Protein AF-A0A7J7R541-F1 (afdb_monomer)

pLDDT: mean 81.97, std 19.89, range [33.97, 96.19]

Nearest PDB structures (foldseek):
  8oir-assembly1_AO  TM=9.172E-01  e=1.307E-19  Homo sapiens
  8any-assembly1_AO  TM=9.163E-01  e=1.144E-19  Homo sapiens
  6rw5-assembly1_O  TM=9.105E-01  e=2.553E-19  Homo sapiens
  8qrn-assembly1_O  TM=9.105E-01  e=4.078E-19  Homo sapiens
  7pnw-assembly1_O  TM=9.222E-01  e=7.447E-19  Mus musculus

Structure (mmCIF, N/CA/C/O backbone):
data_AF-A0A7J7R541-F1
#
_entry.id   AF-A0A7J7R541-F1
#
loop_
_atom_site.group_PDB
_atom_site.id
_atom_site.type_symbol
_atom_site.label_atom_id
_atom_site.label_alt_id
_atom_site.label_comp_id
_atom_site.label_asym_id
_atom_site.label_entity_id
_atom_site.label_seq_id
_atom_site.pdbx_PDB_ins_code
_atom_site.Cartn_x
_atom_site.Cartn_y
_atom_site.Cartn_z
_atom_site.occupancy
_atom_site.B_iso_or_equiv
_atom_site.auth_seq_id
_atom_site.auth_comp_id
_atom_site.auth_asym_id
_atom_site.auth_atom_id
_atom_site.pdbx_PDB_model_num
ATOM 1 N N . MET A 1 1 ? 4.815 60.902 52.458 1.00 41.19 1 MET A N 1
ATOM 2 C CA . MET A 1 1 ? 5.878 60.053 51.882 1.00 41.19 1 MET A CA 1
ATOM 3 C C . MET A 1 1 ? 5.314 58.648 51.727 1.00 41.19 1 MET A C 1
ATOM 5 O O . MET A 1 1 ? 5.290 57.898 52.691 1.00 41.19 1 MET A O 1
ATOM 9 N N . ALA A 1 2 ? 4.723 58.357 50.567 1.00 39.84 2 ALA A N 1
ATOM 10 C CA . ALA A 1 2 ? 4.039 57.099 50.282 1.00 39.84 2 ALA A CA 1
ATOM 11 C C . ALA A 1 2 ? 4.990 56.158 49.535 1.00 39.84 2 ALA A C 1
ATOM 13 O O . ALA A 1 2 ? 5.553 56.546 48.516 1.00 39.84 2 ALA A O 1
ATOM 14 N N . ALA A 1 3 ? 5.148 54.935 50.028 1.00 40.56 3 ALA A N 1
ATOM 15 C CA . ALA A 1 3 ? 5.831 53.863 49.319 1.00 40.56 3 ALA A CA 1
ATOM 16 C C . ALA A 1 3 ? 4.899 52.648 49.274 1.00 40.56 3 ALA A C 1
ATOM 18 O O . ALA A 1 3 ? 4.536 52.139 50.335 1.00 40.56 3 ALA A O 1
ATOM 19 N N . PRO A 1 4 ? 4.504 52.153 48.090 1.00 47.72 4 PRO A N 1
ATOM 20 C CA . PRO A 1 4 ? 3.958 50.817 47.977 1.00 47.72 4 PRO A CA 1
ATOM 21 C C . PRO A 1 4 ? 5.094 49.839 47.656 1.00 47.72 4 PRO A C 1
ATOM 23 O O . PRO A 1 4 ? 5.671 49.843 46.570 1.00 47.72 4 PRO A O 1
ATOM 26 N N . VAL A 1 5 ? 5.394 48.969 48.619 1.00 54.47 5 VAL A N 1
ATOM 27 C CA . VAL A 1 5 ? 6.143 47.731 48.388 1.00 54.47 5 VAL A CA 1
ATOM 28 C C . VAL A 1 5 ? 5.221 46.795 47.607 1.00 54.47 5 VAL A C 1
ATOM 30 O O . VAL A 1 5 ? 4.305 46.195 48.170 1.00 54.47 5 VAL A O 1
ATOM 33 N N . VAL A 1 6 ? 5.422 46.697 46.291 1.00 57.12 6 VAL A N 1
ATOM 34 C CA . VAL A 1 6 ? 4.690 45.736 45.459 1.00 57.12 6 VAL A CA 1
ATOM 35 C C . VAL A 1 6 ? 5.281 44.351 45.699 1.00 57.12 6 VAL A C 1
ATOM 37 O O . VAL A 1 6 ? 6.414 44.032 45.342 1.00 57.12 6 VAL A O 1
ATOM 40 N N . ASN A 1 7 ? 4.471 43.560 46.385 1.00 41.44 7 ASN A N 1
ATOM 41 C CA . ASN A 1 7 ? 4.708 42.207 46.835 1.00 41.44 7 ASN A CA 1
ATOM 42 C C . ASN A 1 7 ? 4.988 41.268 45.644 1.00 41.44 7 ASN A C 1
ATOM 44 O O . ASN A 1 7 ? 4.173 41.142 44.727 1.00 41.44 7 ASN A O 1
ATOM 48 N N . LYS A 1 8 ? 6.147 40.596 45.665 1.00 53.12 8 LYS A N 1
ATOM 49 C CA . LYS A 1 8 ? 6.514 39.529 44.727 1.00 53.12 8 LYS A CA 1
ATOM 50 C C . LYS A 1 8 ? 5.574 38.339 44.926 1.00 53.12 8 LYS A C 1
ATOM 52 O O . LYS A 1 8 ? 5.830 37.477 45.759 1.00 53.12 8 LYS A O 1
ATOM 57 N N . LEU A 1 9 ? 4.528 38.245 44.112 1.00 50.00 9 LEU A N 1
ATOM 58 C CA . LEU A 1 9 ? 3.751 37.016 43.953 1.00 50.00 9 LEU A CA 1
ATOM 59 C C . LEU A 1 9 ? 3.861 36.490 42.517 1.00 50.00 9 LEU A C 1
ATOM 61 O O . LEU A 1 9 ? 2.880 36.358 41.791 1.00 50.00 9 LEU A O 1
ATOM 65 N N . LEU A 1 10 ? 5.078 36.108 42.126 1.00 46.62 10 LEU A N 1
ATOM 66 C CA . LEU A 1 10 ? 5.263 35.088 41.094 1.00 46.62 10 LEU A CA 1
ATOM 67 C C . LEU A 1 10 ? 4.861 33.748 41.720 1.00 46.62 10 LEU A C 1
ATOM 69 O O . LEU A 1 10 ? 5.683 32.991 42.235 1.00 46.62 10 LEU A O 1
ATOM 73 N N . ARG A 1 11 ? 3.546 33.499 41.745 1.00 46.69 11 ARG A N 1
ATOM 74 C CA . ARG A 1 11 ? 2.992 32.184 42.057 1.00 46.69 11 ARG A CA 1
ATOM 75 C C . ARG A 1 11 ? 3.588 31.212 41.048 1.00 46.69 11 ARG A C 1
ATOM 77 O O . ARG A 1 11 ? 3.302 31.298 39.857 1.00 46.69 11 ARG A O 1
ATOM 84 N N . ARG A 1 12 ? 4.418 30.295 41.549 1.00 46.28 12 ARG A N 1
ATOM 85 C CA . ARG A 1 12 ? 4.744 29.038 40.878 1.00 46.28 12 ARG A CA 1
ATOM 86 C C . ARG A 1 12 ? 3.438 28.443 40.361 1.00 46.28 12 ARG A C 1
ATOM 88 O O . ARG A 1 12 ? 2.602 28.025 41.159 1.00 46.28 12 ARG A O 1
ATOM 95 N N . LEU A 1 13 ? 3.255 28.438 39.046 1.00 43.94 13 LEU A N 1
ATOM 96 C CA . LEU A 1 13 ? 2.236 27.612 38.420 1.00 43.94 13 LEU A CA 1
ATOM 97 C C . LEU A 1 13 ? 2.656 26.160 38.676 1.00 43.94 13 LEU A C 1
ATOM 99 O O . LEU A 1 13 ? 3.747 25.776 38.244 1.00 43.94 13 LEU A O 1
ATOM 103 N N . PRO A 1 14 ? 1.869 25.351 39.405 1.00 43.34 14 PRO A N 1
ATOM 104 C CA . PRO A 1 14 ? 2.105 23.924 39.387 1.00 43.34 14 PRO A CA 1
ATOM 105 C C . PRO A 1 14 ? 1.902 23.463 37.943 1.00 43.34 14 PRO A C 1
ATOM 107 O O . PRO A 1 14 ? 0.922 23.831 37.292 1.00 43.34 14 PRO A O 1
ATOM 110 N N . ASN A 1 15 ? 2.884 22.713 37.447 1.00 42.84 15 ASN A N 1
ATOM 111 C CA . ASN A 1 15 ? 2.840 21.986 36.187 1.00 42.84 15 ASN A CA 1
ATOM 112 C C . ASN A 1 15 ? 1.417 21.485 35.898 1.00 42.84 15 ASN A C 1
ATOM 114 O O . ASN A 1 15 ? 0.878 20.689 36.667 1.00 42.84 15 ASN A O 1
ATOM 118 N N . LEU A 1 16 ? 0.845 21.892 34.762 1.00 42.41 16 LEU A N 1
ATOM 119 C CA . LEU A 1 16 ? -0.262 21.189 34.112 1.00 42.41 16 LEU A CA 1
ATOM 120 C C . LEU A 1 16 ? 0.257 19.838 33.588 1.00 42.41 16 LEU A C 1
ATOM 122 O O . LEU A 1 16 ? 0.311 19.575 32.388 1.00 42.41 16 LEU A O 1
ATOM 126 N N . SER A 1 17 ? 0.686 18.968 34.497 1.00 42.62 17 SER A N 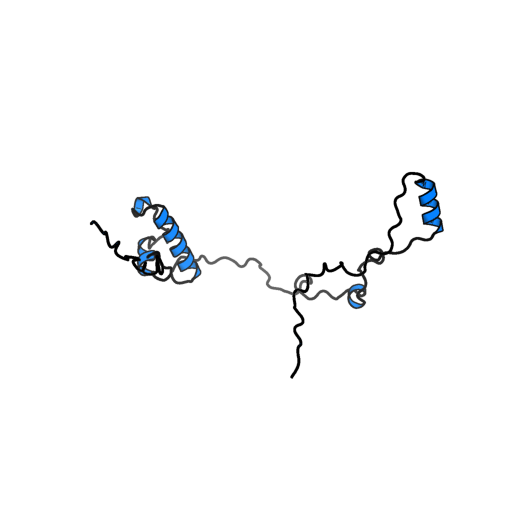1
ATOM 127 C CA . SER A 1 17 ? 0.956 17.574 34.203 1.00 42.62 17 SER A CA 1
ATOM 128 C C . SER A 1 17 ? -0.380 16.892 33.934 1.00 42.62 17 SER A C 1
ATOM 130 O O . SER A 1 17 ? -1.155 16.605 34.837 1.00 42.62 17 SER A O 1
ATOM 132 N N . SER A 1 18 ? -0.642 16.629 32.653 1.00 45.91 18 SER A N 1
ATOM 133 C CA . SER A 1 18 ? -1.731 15.776 32.179 1.00 45.91 18 SER A CA 1
ATOM 134 C C . SER A 1 18 ? -3.123 16.169 32.686 1.00 45.91 18 SER A C 1
ATOM 136 O O . SER A 1 18 ? -3.627 15.631 33.672 1.00 45.91 18 SER A O 1
ATOM 138 N N . PHE A 1 19 ? -3.857 16.932 31.872 1.00 39.91 19 PHE A N 1
ATOM 139 C CA . PHE A 1 19 ? -5.295 16.684 31.725 1.00 39.91 19 PHE A CA 1
ATOM 140 C C . PHE A 1 19 ? -5.476 15.255 31.176 1.00 39.91 19 PHE A C 1
ATOM 142 O O . PHE A 1 19 ? -5.745 15.038 29.993 1.00 39.91 19 PHE A O 1
ATOM 149 N N . ARG A 1 20 ? -5.267 14.254 32.040 1.00 52.31 20 ARG A N 1
ATOM 150 C CA . ARG A 1 20 ? -5.632 12.863 31.815 1.00 52.31 20 ARG A CA 1
ATOM 151 C C . ARG A 1 20 ? -7.126 12.898 31.544 1.00 52.31 20 ARG A C 1
ATOM 153 O O . ARG A 1 20 ? -7.930 13.137 32.439 1.00 52.31 20 ARG A O 1
ATOM 160 N N . SER A 1 21 ? -7.505 12.713 30.286 1.00 52.22 21 SER A N 1
ATOM 161 C CA . SER A 1 21 ? -8.875 12.339 29.970 1.00 52.22 21 SER A CA 1
ATOM 162 C C . SER A 1 21 ? -9.177 11.101 30.817 1.00 52.22 21 SER A C 1
ATOM 164 O O . SER A 1 21 ? -8.492 10.093 30.663 1.00 52.22 21 SER A O 1
ATOM 166 N N . ALA A 1 22 ? -10.139 11.181 31.744 1.00 60.75 22 ALA A N 1
ATOM 167 C CA . ALA A 1 22 ? -10.519 10.057 32.610 1.00 60.75 22 ALA A CA 1
ATOM 168 C C . ALA A 1 22 ? -10.914 8.803 31.799 1.00 60.75 22 ALA A C 1
ATOM 170 O O . ALA A 1 22 ? -10.821 7.676 32.284 1.00 60.75 22 ALA A O 1
ATOM 171 N N . TYR A 1 23 ? -11.262 8.995 30.523 1.00 59.84 23 TYR A N 1
ATOM 172 C CA . TYR A 1 23 ? -11.340 7.966 29.488 1.00 59.84 23 TYR A CA 1
ATOM 173 C C . TYR A 1 23 ? -9.932 7.570 29.020 1.00 59.84 23 TYR A C 1
ATOM 175 O O . TYR A 1 23 ? -9.511 7.871 27.902 1.00 59.84 23 TYR A O 1
ATOM 183 N N . GLY A 1 24 ? -9.167 6.956 29.918 1.00 69.19 24 GLY A N 1
ATOM 184 C CA . GLY A 1 24 ? -7.943 6.258 29.560 1.00 69.19 24 GLY A CA 1
ATOM 185 C C . GLY A 1 24 ? -8.287 4.911 28.932 1.00 69.19 24 GLY A C 1
ATOM 186 O O . GLY A 1 24 ? -9.215 4.241 29.375 1.00 69.19 24 GLY A O 1
ATOM 187 N N . VAL A 1 25 ? -7.504 4.492 27.940 1.00 78.00 25 VAL A N 1
ATOM 188 C CA . VAL A 1 25 ? -7.636 3.189 27.257 1.00 78.00 25 VAL A CA 1
ATOM 189 C C . VAL A 1 25 ? -7.623 2.012 28.247 1.00 78.00 25 VAL A C 1
ATOM 191 O O . VAL A 1 25 ? -8.251 0.991 28.008 1.00 78.00 25 VAL A O 1
ATOM 194 N N . GLN A 1 26 ? -6.955 2.178 29.393 1.00 80.94 26 GLN A N 1
ATOM 195 C CA . GLN A 1 26 ? -6.852 1.154 30.434 1.00 80.94 26 GLN A CA 1
ATOM 196 C C . GLN A 1 26 ? -8.088 1.040 31.343 1.00 80.94 26 GLN A C 1
ATOM 198 O O . GLN A 1 26 ? -8.222 0.067 32.080 1.00 80.94 26 GLN A O 1
ATOM 203 N N . ASN A 1 27 ? -9.021 1.995 31.292 1.00 88.56 27 ASN A N 1
ATOM 204 C CA . ASN A 1 27 ? -10.197 2.015 32.166 1.00 88.56 27 ASN A CA 1
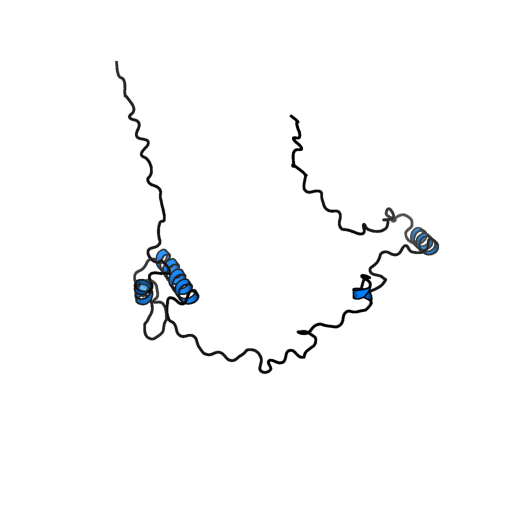ATOM 205 C C . ASN A 1 27 ? -11.356 1.201 31.570 1.00 88.56 27 ASN A C 1
ATOM 207 O O . ASN A 1 27 ? -12.456 1.713 31.373 1.00 88.56 27 ASN A O 1
ATOM 211 N N . VAL A 1 28 ? -11.120 -0.083 31.300 1.00 87.00 28 VAL A N 1
ATOM 212 C CA . VAL A 1 28 ? -12.088 -0.992 30.658 1.00 87.00 28 VAL A CA 1
ATOM 213 C C . VAL A 1 28 ? -13.430 -1.076 31.381 1.00 87.00 28 VAL A C 1
ATOM 215 O O . VAL A 1 28 ? -14.466 -1.029 30.726 1.00 87.00 28 VAL A O 1
ATOM 218 N N . LYS A 1 29 ? -13.435 -1.086 32.721 1.00 90.38 29 LYS A N 1
ATOM 219 C CA . LYS A 1 29 ? -14.673 -1.104 33.523 1.00 90.38 29 LYS A CA 1
ATOM 220 C C . LYS A 1 29 ? -15.567 0.114 33.269 1.00 90.38 29 LYS A C 1
ATOM 222 O O . LYS A 1 29 ? -16.783 -0.022 33.249 1.00 90.38 29 LYS A O 1
ATOM 227 N N . LEU A 1 30 ? -14.968 1.291 33.067 1.00 91.12 30 LEU A N 1
ATOM 228 C CA . LEU A 1 30 ? -15.699 2.518 32.743 1.00 91.12 30 LEU A CA 1
ATOM 229 C C . LEU A 1 30 ? -16.213 2.458 31.303 1.00 91.12 30 LEU A C 1
ATOM 231 O O . LEU A 1 30 ? -17.379 2.729 31.047 1.00 91.12 30 LEU A O 1
ATOM 235 N N . LEU A 1 31 ? -15.343 2.090 30.360 1.00 91.38 31 LEU A N 1
ATOM 236 C CA . LEU A 1 31 ? -15.672 2.052 28.934 1.00 91.38 31 LEU A CA 1
ATOM 237 C C . LEU A 1 31 ? -16.795 1.049 28.626 1.00 91.38 31 LEU A C 1
ATOM 239 O O . LEU A 1 31 ? -17.652 1.337 27.794 1.00 91.3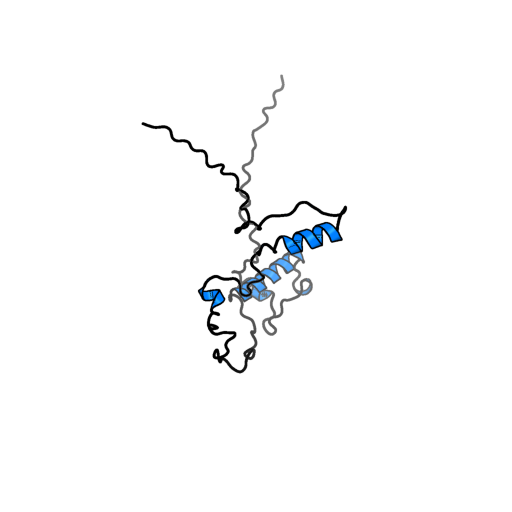8 31 LEU A O 1
ATOM 243 N N . GLN A 1 32 ? -16.837 -0.081 29.338 1.00 91.94 32 GLN A N 1
ATOM 244 C CA . GLN A 1 32 ? -17.856 -1.118 29.175 1.00 91.94 32 GLN A CA 1
ATOM 245 C C . GLN A 1 32 ? -19.278 -0.628 29.502 1.00 91.94 32 GLN A C 1
ATOM 247 O O . GLN A 1 32 ? -20.226 -1.091 28.881 1.00 91.94 32 GLN A O 1
ATOM 252 N N . GLN A 1 33 ? -19.443 0.349 30.402 1.00 92.50 33 GLN A N 1
ATOM 253 C CA . GLN A 1 33 ? -20.760 0.906 30.761 1.00 92.50 33 GLN A CA 1
ATOM 254 C C . GLN A 1 33 ? -21.422 1.682 29.611 1.00 92.50 33 GLN A C 1
ATOM 256 O O . GLN A 1 33 ? -22.640 1.829 29.580 1.00 92.50 33 GLN A O 1
ATOM 261 N N . PHE A 1 34 ? -20.626 2.177 28.659 1.00 93.50 34 PHE A N 1
ATOM 262 C CA . PHE A 1 34 ? -21.105 2.947 27.508 1.00 93.50 34 PHE A CA 1
ATOM 263 C C . PHE A 1 34 ? -21.335 2.079 26.257 1.00 93.50 34 PHE A C 1
ATOM 265 O O . PHE A 1 34 ? -21.628 2.611 25.183 1.00 93.50 34 PHE A O 1
ATOM 272 N N . VAL A 1 35 ? -21.209 0.754 26.388 1.00 94.06 35 VAL A N 1
ATOM 273 C CA . VAL A 1 35 ? -21.409 -0.236 25.323 1.00 94.06 35 VAL A CA 1
ATOM 274 C C . VAL A 1 35 ? -22.529 -1.192 25.728 1.00 94.06 35 VAL A C 1
ATOM 276 O O . VAL A 1 35 ? -22.588 -1.644 26.869 1.00 94.06 35 VAL A O 1
ATOM 279 N N . CYS A 1 36 ? -23.414 -1.539 24.795 1.00 93.00 36 CYS A N 1
ATOM 280 C CA . CYS A 1 36 ? -24.440 -2.547 25.045 1.00 93.00 36 CYS A CA 1
ATOM 281 C C . CYS A 1 36 ? -23.815 -3.947 25.181 1.00 93.00 36 CYS A C 1
ATOM 283 O O . CYS A 1 36 ? -23.096 -4.395 24.288 1.00 93.00 36 CYS A O 1
ATOM 285 N N . ALA A 1 37 ? -24.134 -4.662 26.265 1.00 90.56 37 ALA A N 1
ATOM 286 C CA . ALA A 1 37 ? -23.594 -5.995 26.545 1.00 90.56 37 ALA A CA 1
ATOM 287 C C . ALA A 1 37 ? -24.005 -7.065 25.514 1.00 90.56 37 ALA A C 1
ATOM 289 O O . ALA A 1 37 ? -23.280 -8.037 25.330 1.00 90.56 37 ALA A O 1
ATOM 290 N N . HIS A 1 38 ? -25.145 -6.885 24.836 1.00 89.44 38 HIS A N 1
ATOM 291 C CA . HIS A 1 38 ? -25.674 -7.862 23.877 1.00 89.44 38 HIS A CA 1
ATOM 292 C C . HIS A 1 38 ? -25.274 -7.567 22.429 1.00 89.44 38 HIS A C 1
ATOM 294 O O . HIS A 1 38 ? -25.007 -8.492 21.672 1.00 89.44 38 HIS A O 1
ATOM 300 N N . THR A 1 39 ? -25.230 -6.292 22.028 1.00 91.00 39 THR A N 1
ATOM 301 C CA . THR A 1 39 ? -24.945 -5.910 20.633 1.00 91.00 39 THR A CA 1
ATOM 302 C C . THR A 1 39 ? -23.517 -5.423 20.412 1.00 91.00 39 THR A C 1
ATOM 304 O O . THR A 1 39 ? -23.069 -5.349 19.273 1.00 91.00 39 THR A O 1
ATOM 307 N N . GLY A 1 40 ? -22.792 -5.044 21.471 1.00 90.62 40 GLY A N 1
ATOM 308 C CA . GLY A 1 40 ? -21.459 -4.449 21.348 1.00 90.62 40 GLY A CA 1
ATOM 309 C C . GLY A 1 40 ? -21.455 -3.055 20.703 1.00 90.62 40 GLY A C 1
ATOM 310 O O . GLY A 1 40 ? -20.388 -2.542 20.356 1.00 90.62 40 GLY A O 1
ATOM 311 N N . ILE A 1 41 ? -22.623 -2.425 20.535 1.00 93.50 41 ILE A N 1
ATOM 312 C CA . ILE A 1 41 ? -22.771 -1.079 19.965 1.00 93.50 41 ILE A CA 1
ATOM 313 C C . ILE A 1 41 ? -22.579 -0.031 21.070 1.00 93.50 41 ILE A C 1
ATOM 315 O O . ILE A 1 41 ? -23.048 -0.205 22.196 1.00 93.50 41 ILE A O 1
ATOM 319 N N . ILE A 1 42 ? -21.877 1.059 20.749 1.00 94.88 42 ILE A N 1
ATOM 320 C CA . ILE A 1 42 ? -21.665 2.200 21.652 1.00 94.88 42 ILE A CA 1
ATOM 321 C C . ILE A 1 42 ? -22.950 3.035 21.702 1.00 94.88 42 ILE A C 1
ATOM 323 O O . ILE A 1 42 ? -23.492 3.402 20.659 1.00 94.88 42 ILE A O 1
ATOM 327 N N . PHE A 1 43 ? -23.424 3.366 22.902 1.00 95.25 43 PHE A N 1
ATOM 328 C CA . PHE A 1 43 ? -24.613 4.201 23.063 1.00 95.25 43 PHE A CA 1
ATOM 329 C C . PHE A 1 43 ? -24.389 5.629 22.551 1.00 95.25 43 PHE A C 1
ATOM 331 O O . PHE A 1 43 ? -23.338 6.225 22.776 1.00 95.25 43 PHE A O 1
ATOM 338 N N . HIS A 1 44 ? -25.404 6.211 21.912 1.00 93.88 44 HIS A N 1
ATOM 339 C CA . HIS A 1 44 ? -25.346 7.575 21.382 1.00 93.88 44 HIS A CA 1
ATOM 340 C C . HIS A 1 44 ? -25.257 8.628 22.504 1.00 93.88 44 HIS A C 1
ATOM 342 O O . HIS A 1 44 ? -25.747 8.420 23.617 1.00 93.88 44 HIS A O 1
ATOM 348 N N . ALA A 1 45 ? -24.691 9.804 22.208 1.00 94.19 45 ALA A N 1
ATOM 349 C CA . ALA A 1 45 ? -24.531 10.876 23.197 1.00 94.19 45 ALA A CA 1
ATOM 350 C C . ALA A 1 45 ? -25.834 11.254 23.943 1.00 94.19 45 ALA A C 1
ATOM 352 O O . ALA A 1 45 ? -25.787 11.295 25.172 1.00 94.19 45 ALA A O 1
ATOM 353 N N . PRO A 1 46 ? -27.006 11.422 23.286 1.00 93.94 46 PRO A N 1
ATOM 354 C CA . PRO A 1 46 ? -28.253 11.744 23.991 1.00 93.94 46 PRO A CA 1
ATOM 355 C C . PRO A 1 46 ? -28.726 10.648 24.953 1.00 93.94 46 PRO A C 1
ATOM 357 O O . PRO A 1 46 ? -29.320 10.957 25.977 1.00 93.94 46 PRO A O 1
ATOM 360 N N . TYR A 1 47 ? -28.432 9.379 24.655 1.00 93.62 47 TYR A N 1
ATOM 361 C CA . TYR A 1 47 ? -28.790 8.246 25.514 1.00 93.62 47 TYR A CA 1
ATOM 362 C C . TYR A 1 47 ? -27.942 8.213 26.794 1.00 93.62 47 TYR A C 1
ATOM 364 O O . TYR A 1 47 ? -28.424 7.893 27.873 1.00 93.62 47 TYR A O 1
ATOM 372 N N . THR A 1 48 ? -26.662 8.566 26.670 1.00 92.81 48 THR A N 1
ATOM 373 C CA . THR A 1 48 ? -25.684 8.546 27.776 1.00 92.81 48 THR A CA 1
ATOM 374 C C . THR A 1 48 ? -25.620 9.848 28.577 1.00 92.81 48 THR A C 1
ATOM 376 O O . THR A 1 48 ? -25.046 9.867 29.662 1.00 92.81 48 THR A O 1
ATOM 379 N N . GLY A 1 49 ? -26.138 10.950 28.027 1.00 93.50 49 GLY A N 1
ATOM 380 C CA . GLY A 1 49 ? -26.057 12.282 28.628 1.00 93.50 49 GLY A CA 1
ATOM 381 C C . GLY A 1 49 ? -24.665 12.930 28.589 1.00 93.50 49 GLY A C 1
ATOM 382 O O . GLY A 1 49 ? -24.468 13.965 29.225 1.00 93.50 49 GLY A O 1
ATOM 383 N N . VAL A 1 50 ? -23.684 12.367 27.866 1.00 93.19 50 VAL A N 1
ATOM 384 C CA . VAL A 1 50 ? -22.341 12.968 27.761 1.00 93.19 50 VAL A CA 1
ATOM 385 C C . VAL A 1 50 ? -22.274 14.050 26.681 1.00 93.19 50 VAL A C 1
ATOM 387 O O . VAL A 1 50 ? -22.898 13.947 25.625 1.00 93.19 50 VAL A O 1
ATOM 390 N N . CYS A 1 51 ? -21.463 15.091 26.901 1.00 93.62 51 CYS A N 1
ATOM 391 C CA . CYS A 1 51 ? -21.274 16.130 25.888 1.00 93.62 51 CYS A CA 1
ATOM 392 C C . CYS A 1 51 ? -20.539 15.577 24.655 1.00 93.62 51 CYS A C 1
ATOM 394 O O . CYS A 1 51 ? -19.701 14.679 24.764 1.00 93.62 51 CYS A O 1
ATOM 396 N N . MET A 1 52 ? -20.767 16.156 23.472 1.00 94.44 52 MET A N 1
ATOM 397 C CA . MET A 1 52 ? -20.180 15.657 22.216 1.00 94.44 52 MET A CA 1
ATOM 398 C C . MET A 1 52 ? -18.646 15.575 22.238 1.00 94.44 52 MET A C 1
ATOM 400 O O . MET A 1 52 ? -18.057 14.638 21.696 1.00 94.44 52 MET A O 1
ATOM 404 N N . LYS A 1 53 ? -17.976 16.518 22.915 1.00 94.31 53 LYS A N 1
ATOM 405 C CA . LYS A 1 53 ? -16.511 16.515 23.073 1.00 94.31 53 LYS A CA 1
ATOM 406 C C . LYS A 1 53 ? -16.028 15.289 23.852 1.00 94.31 53 LYS A C 1
ATOM 408 O O . LYS A 1 53 ? -15.003 14.707 23.500 1.00 94.31 53 LYS A O 1
ATOM 413 N N . GLN A 1 54 ? -16.745 14.910 24.909 1.00 91.12 54 GLN A N 1
ATOM 414 C CA . GLN A 1 54 ? -16.443 13.723 25.707 1.00 91.12 54 GLN A CA 1
ATOM 415 C C . GLN A 1 54 ? -16.858 12.451 24.974 1.00 91.12 54 GLN A C 1
ATOM 417 O O . GLN A 1 54 ? -16.064 11.522 24.924 1.00 91.12 54 GLN A O 1
ATOM 422 N N . HIS A 1 55 ? -18.022 12.437 24.321 1.00 94.19 55 HIS A N 1
ATOM 423 C CA . HIS A 1 55 ? -18.482 11.312 23.509 1.00 94.19 55 HIS A CA 1
ATOM 424 C C . HIS A 1 55 ? -17.484 10.948 22.394 1.00 94.19 55 HIS A C 1
ATOM 426 O O . HIS A 1 55 ? -17.166 9.775 22.198 1.00 94.19 55 HIS A O 1
ATOM 432 N N . LYS A 1 56 ? -16.890 11.950 21.725 1.00 94.56 56 LYS A N 1
ATOM 433 C CA . LYS A 1 56 ? -15.821 11.734 20.735 1.00 94.56 56 LYS A CA 1
ATOM 434 C C . LYS A 1 56 ? -14.579 11.090 21.359 1.00 94.56 56 LYS A C 1
ATOM 436 O O . LYS A 1 56 ? -14.060 10.116 20.820 1.00 94.56 56 LYS A O 1
ATOM 441 N N . LYS A 1 57 ? -14.117 11.603 22.506 1.00 93.56 57 LYS A N 1
ATOM 442 C CA . LYS A 1 57 ? -12.965 11.035 23.235 1.00 93.56 57 LYS A CA 1
ATOM 443 C C . LYS A 1 57 ? -13.238 9.615 23.725 1.00 93.56 57 LYS A C 1
ATOM 445 O O . LYS A 1 57 ? -12.351 8.774 23.678 1.00 93.56 57 LYS A O 1
ATOM 450 N N . LEU A 1 58 ? -14.458 9.359 24.180 1.00 93.75 58 LEU A N 1
ATOM 451 C CA . LEU A 1 58 ? -14.919 8.062 24.651 1.00 93.75 58 LEU A CA 1
ATOM 452 C C . LEU A 1 58 ? -14.940 7.048 23.507 1.00 93.75 58 LEU A C 1
ATOM 454 O O . LEU A 1 58 ? -14.373 5.975 23.652 1.00 93.75 58 LEU A O 1
ATOM 458 N N . THR A 1 59 ? -15.495 7.412 22.350 1.00 94.38 59 THR A N 1
ATOM 459 C CA . THR A 1 59 ? -15.511 6.552 21.153 1.00 94.38 59 THR A CA 1
ATOM 460 C C . THR A 1 59 ? -14.091 6.201 20.704 1.00 94.38 59 THR A C 1
ATOM 462 O O . THR A 1 59 ? -13.790 5.037 20.460 1.00 94.38 59 THR A O 1
ATOM 465 N N . GLN A 1 60 ? -13.182 7.185 20.683 1.00 94.75 60 GLN A N 1
ATOM 466 C CA . GLN A 1 60 ? -11.761 6.956 20.392 1.00 94.75 60 GLN A CA 1
ATOM 467 C C . GLN A 1 60 ? -11.089 6.045 21.428 1.00 94.75 60 GLN A C 1
ATOM 469 O O . GLN A 1 60 ? -10.297 5.182 21.061 1.00 94.75 60 GLN A O 1
ATOM 474 N N . ALA A 1 61 ? -11.396 6.216 22.718 1.00 94.75 61 ALA A N 1
ATOM 475 C CA . ALA A 1 61 ? -10.850 5.381 23.783 1.00 94.75 61 ALA A CA 1
ATOM 476 C C . ALA A 1 61 ? -11.370 3.937 23.713 1.00 94.75 61 ALA A C 1
ATOM 478 O O . ALA A 1 61 ? -10.582 3.018 23.912 1.00 94.75 61 ALA A O 1
ATOM 479 N N . ILE A 1 62 ? -12.655 3.732 23.390 1.00 94.12 62 ILE A N 1
ATOM 480 C CA . ILE A 1 62 ? -13.243 2.403 23.164 1.00 94.12 62 ILE A CA 1
ATOM 481 C C . ILE A 1 62 ? -12.586 1.734 21.962 1.00 94.12 62 ILE A C 1
ATOM 483 O O . ILE A 1 62 ? -12.168 0.586 22.081 1.00 94.12 62 ILE A O 1
ATOM 487 N N . GLN A 1 63 ? -12.456 2.443 20.835 1.00 94.56 63 GLN A N 1
ATOM 488 C CA . GLN A 1 63 ? -11.815 1.886 19.645 1.00 94.56 63 GLN A CA 1
ATOM 489 C C . GLN A 1 63 ? -10.375 1.476 19.952 1.00 94.56 63 GLN A C 1
ATOM 491 O O . GLN A 1 63 ? -10.006 0.325 19.763 1.00 94.56 63 GLN A O 1
ATOM 496 N N . LYS A 1 64 ? -9.605 2.369 20.577 1.00 94.75 64 LYS A N 1
ATOM 497 C CA . LYS A 1 64 ? -8.229 2.075 20.973 1.00 94.75 64 LYS A CA 1
ATOM 498 C C . LYS A 1 64 ? -8.133 0.923 21.984 1.00 94.75 64 LYS A C 1
ATOM 500 O O . LYS A 1 64 ? -7.190 0.146 21.931 1.00 94.75 64 LYS A O 1
ATOM 505 N N . ALA A 1 65 ? -9.100 0.779 22.894 1.00 94.94 65 ALA A N 1
ATOM 506 C CA . ALA A 1 65 ? -9.157 -0.358 23.815 1.00 94.94 65 ALA A CA 1
ATOM 507 C C . ALA A 1 65 ? -9.472 -1.682 23.097 1.00 94.94 65 ALA A C 1
ATOM 509 O O . ALA A 1 65 ? -8.954 -2.715 23.516 1.00 94.94 65 ALA A O 1
ATOM 510 N N . ARG A 1 66 ? -10.271 -1.663 22.020 1.00 94.50 66 ARG A N 1
ATOM 511 C CA . ARG A 1 66 ? -10.508 -2.830 21.149 1.00 94.50 66 ARG A CA 1
ATOM 512 C C . ARG A 1 66 ? -9.268 -3.196 20.344 1.00 94.50 66 ARG A C 1
ATOM 514 O O . ARG A 1 66 ? -8.891 -4.361 20.337 1.00 94.50 66 ARG A O 1
ATOM 521 N N . ASP A 1 67 ? -8.605 -2.207 19.749 1.00 94.81 67 ASP A N 1
ATOM 522 C CA . ASP A 1 67 ? -7.373 -2.405 18.974 1.00 94.81 67 ASP A CA 1
ATOM 523 C C . ASP A 1 67 ? -6.247 -2.979 19.854 1.00 94.81 67 ASP A C 1
ATOM 525 O O . ASP A 1 67 ? -5.452 -3.802 19.414 1.00 94.81 67 ASP A O 1
ATOM 529 N N . HIS A 1 68 ? -6.201 -2.576 21.128 1.00 94.19 68 HIS A N 1
ATOM 530 C CA . HIS A 1 68 ? -5.246 -3.081 22.117 1.00 94.19 68 HIS A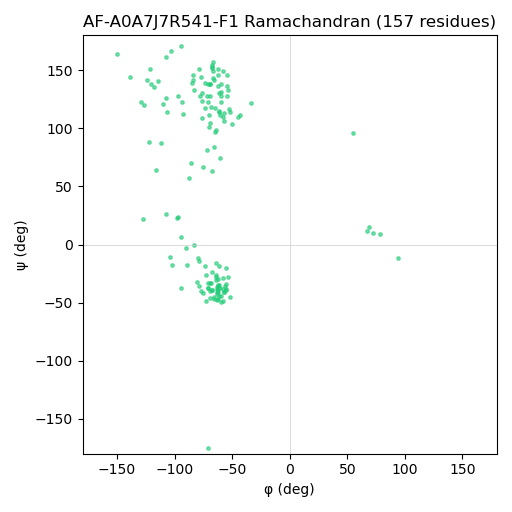 CA 1
ATOM 531 C C . HIS A 1 68 ? -5.679 -4.409 22.776 1.00 94.19 68 HIS A C 1
ATOM 533 O O . HIS A 1 68 ? -4.982 -4.895 23.665 1.00 94.19 68 HIS A O 1
ATOM 539 N N . GLY A 1 69 ? -6.841 -4.968 22.418 1.00 93.00 69 GLY A N 1
ATOM 540 C CA . GLY A 1 69 ? -7.359 -6.212 23.000 1.00 93.00 69 GLY A CA 1
ATOM 541 C C . GLY A 1 69 ? -7.798 -6.121 24.469 1.00 93.00 69 GLY A C 1
ATOM 542 O O . GLY A 1 69 ? -7.985 -7.148 25.114 1.00 93.00 69 GLY A O 1
ATOM 543 N N . LEU A 1 70 ? -7.971 -4.915 25.023 1.00 93.12 70 LEU A N 1
ATOM 544 C CA . LEU A 1 70 ? -8.424 -4.716 26.407 1.00 93.12 70 LEU A CA 1
ATOM 545 C C . LEU A 1 70 ? -9.945 -4.866 26.545 1.00 93.12 70 LEU A C 1
ATOM 547 O O . LEU A 1 70 ? -10.436 -5.289 27.589 1.00 93.12 70 LEU A O 1
ATOM 551 N N . LEU A 1 71 ? -10.697 -4.493 25.507 1.00 92.69 71 LEU A N 1
ATOM 552 C CA . LEU A 1 71 ? -12.158 -4.546 25.494 1.00 92.69 71 LEU A CA 1
ATOM 553 C C . LEU A 1 71 ? -12.627 -5.640 24.530 1.00 92.69 71 LEU A C 1
ATOM 555 O O . LEU A 1 71 ? -12.332 -5.576 23.337 1.00 92.69 71 LEU A O 1
ATOM 559 N N . SER A 1 72 ? -13.375 -6.621 25.041 1.00 91.06 72 SER A N 1
ATOM 560 C CA . SER A 1 72 ? -13.930 -7.706 24.229 1.00 91.06 72 SER A CA 1
ATOM 561 C C . SER A 1 72 ? -15.058 -7.207 23.322 1.00 91.06 72 SER A C 1
ATOM 563 O O . SER A 1 72 ? -15.903 -6.401 23.714 1.00 91.06 72 SER A O 1
ATOM 565 N N . TYR A 1 73 ? -15.069 -7.682 22.082 1.00 93.19 73 TYR A N 1
ATOM 566 C CA . TYR A 1 73 ? -16.122 -7.419 21.108 1.00 93.19 73 TYR A CA 1
ATOM 567 C C . TYR A 1 73 ? -16.246 -8.611 20.158 1.00 93.19 73 TYR A C 1
ATOM 569 O O . TYR A 1 73 ? -15.364 -9.468 20.108 1.00 93.19 73 TYR A O 1
ATOM 577 N N . HIS A 1 74 ? -17.357 -8.687 19.430 1.00 93.25 74 HIS A N 1
ATOM 578 C CA . HIS A 1 74 ? -17.557 -9.747 18.453 1.00 93.25 74 HIS A CA 1
ATOM 579 C C . HIS A 1 74 ? -1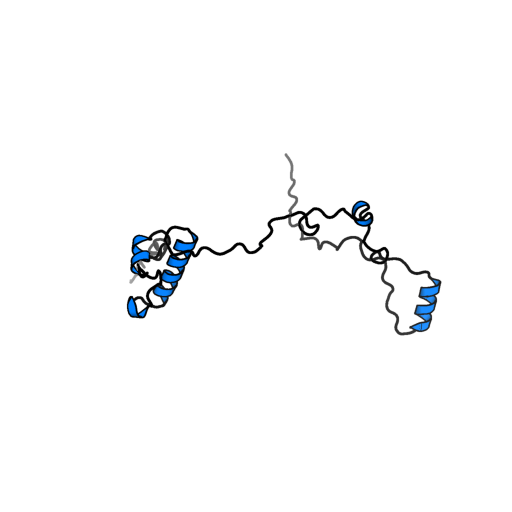6.675 -9.503 17.222 1.00 93.25 74 HIS A C 1
ATOM 581 O O . HIS A 1 74 ? -16.839 -8.494 16.535 1.00 93.25 74 HIS A O 1
ATOM 587 N N . ILE A 1 75 ? -15.754 -10.431 16.960 1.00 93.12 75 ILE A N 1
ATOM 588 C CA . ILE A 1 75 ? -14.954 -10.484 15.736 1.00 93.12 75 ILE A CA 1
ATOM 589 C C . ILE A 1 75 ? -15.506 -11.649 14.912 1.00 93.12 75 ILE A C 1
ATOM 591 O O . ILE A 1 75 ? -15.421 -12.791 15.374 1.00 93.12 75 ILE A O 1
ATOM 595 N N . PRO A 1 76 ? -16.109 -11.391 13.741 1.00 94.06 76 PRO A N 1
ATOM 596 C CA . PRO A 1 76 ? -16.608 -12.462 12.896 1.00 94.06 76 PRO A CA 1
ATOM 597 C C . PRO A 1 76 ? -15.442 -13.288 12.352 1.00 94.06 76 PRO A C 1
ATOM 599 O O . PRO A 1 76 ? -14.349 -12.772 12.113 1.00 94.06 76 PRO A O 1
ATOM 602 N N . GLN A 1 77 ? -15.696 -14.573 12.126 1.00 94.94 77 GLN A N 1
ATOM 603 C CA . GLN A 1 77 ? -14.807 -15.382 11.304 1.00 94.94 77 GLN A CA 1
ATOM 604 C C . GLN A 1 77 ? -14.987 -14.941 9.850 1.00 94.94 77 GLN A C 1
ATOM 606 O O . GLN A 1 77 ? -16.115 -14.829 9.369 1.00 94.94 77 GLN A O 1
ATOM 611 N N . VAL A 1 78 ? -13.879 -14.618 9.189 1.00 95.81 78 VAL A N 1
ATOM 612 C CA . VAL A 1 78 ? -13.853 -14.175 7.794 1.00 95.81 78 VAL A CA 1
ATOM 613 C C . VAL A 1 78 ? -13.053 -15.197 7.006 1.00 95.81 78 VAL A C 1
ATOM 615 O O . VAL A 1 78 ? -11.995 -15.631 7.465 1.00 95.81 78 VAL A O 1
ATOM 618 N N . GLU A 1 79 ? -13.564 -15.572 5.837 1.00 94.75 79 GLU A N 1
ATOM 619 C CA . GLU A 1 79 ? -12.879 -16.509 4.955 1.00 94.75 79 GLU A CA 1
ATOM 620 C C . GLU A 1 79 ? -11.526 -15.948 4.489 1.00 94.75 79 GLU A C 1
ATOM 622 O O . GLU A 1 79 ? -11.390 -14.731 4.294 1.00 94.75 79 GLU A O 1
ATOM 627 N N . PRO A 1 80 ? -10.512 -16.810 4.300 1.00 95.00 80 PRO A N 1
ATOM 628 C CA . PRO A 1 80 ? -9.253 -16.404 3.698 1.00 95.00 80 PRO A CA 1
ATOM 629 C C . PRO A 1 80 ? -9.470 -15.738 2.337 1.00 95.00 80 PRO A C 1
ATOM 631 O O . PRO A 1 80 ? -10.371 -16.101 1.583 1.00 95.00 80 PRO A O 1
ATOM 634 N N . ARG A 1 81 ? -8.618 -14.759 2.015 1.00 93.12 81 ARG A N 1
ATOM 635 C CA . ARG A 1 81 ? -8.717 -14.016 0.752 1.00 93.12 81 ARG A CA 1
ATOM 636 C C . ARG A 1 81 ? -8.549 -14.922 -0.470 1.00 93.12 81 ARG A C 1
ATOM 638 O O . ARG A 1 81 ? -9.284 -14.768 -1.440 1.00 93.12 81 ARG A O 1
ATOM 645 N N . ASP A 1 82 ? -7.566 -15.813 -0.409 1.00 93.69 82 ASP A N 1
ATOM 646 C CA . ASP A 1 82 ? -7.153 -16.679 -1.507 1.00 93.69 82 ASP A CA 1
ATOM 647 C C . ASP A 1 82 ? -7.450 -18.140 -1.143 1.00 93.69 82 ASP A C 1
ATOM 649 O O . ASP A 1 82 ? -7.290 -18.544 0.010 1.00 93.69 82 ASP A O 1
ATOM 653 N N . LEU A 1 83 ? -7.905 -18.923 -2.125 1.00 93.88 83 LEU A N 1
ATOM 654 C CA . LEU A 1 83 ? -8.225 -20.348 -1.952 1.00 93.88 83 LEU A CA 1
ATOM 655 C C . LEU A 1 83 ? -6.961 -21.217 -1.956 1.00 93.88 83 LEU A C 1
ATOM 657 O O . LEU A 1 83 ? -6.869 -22.192 -1.211 1.00 93.88 83 LEU A O 1
ATOM 661 N N . ASP A 1 84 ? -5.983 -20.828 -2.776 1.00 92.94 84 ASP A N 1
ATOM 662 C CA . ASP A 1 84 ? -4.717 -21.527 -2.938 1.00 92.94 84 ASP A CA 1
ATOM 663 C C . ASP A 1 84 ? -3.593 -20.733 -2.271 1.00 92.94 84 ASP A C 1
ATOM 665 O O . ASP A 1 84 ? -3.350 -19.571 -2.590 1.00 92.94 84 ASP A O 1
ATOM 669 N N . PHE A 1 85 ? -2.842 -21.387 -1.387 1.00 94.19 85 PHE A N 1
ATOM 670 C CA . PHE A 1 85 ? -1.686 -20.793 -0.701 1.00 94.19 85 PHE A CA 1
ATOM 671 C C . PHE A 1 85 ? -0.353 -21.160 -1.373 1.00 94.19 85 PHE A C 1
ATOM 673 O O . PHE A 1 85 ? 0.702 -21.155 -0.738 1.00 94.19 85 PHE A O 1
ATOM 680 N N . SER A 1 86 ? -0.390 -21.528 -2.658 1.00 95.25 86 SER A N 1
ATOM 681 C CA . SER A 1 86 ? 0.807 -21.906 -3.409 1.00 95.25 86 SER A CA 1
ATOM 682 C C . SER A 1 86 ? 1.624 -20.674 -3.791 1.00 95.25 86 SER A C 1
ATOM 684 O O . SER A 1 86 ? 1.154 -19.794 -4.506 1.00 95.25 86 SER A O 1
ATOM 686 N N . ASN A 1 87 ? 2.890 -20.648 -3.385 1.00 94.25 87 ASN A N 1
ATOM 687 C CA . ASN A 1 87 ? 3.865 -19.625 -3.768 1.00 94.25 87 ASN A CA 1
ATOM 688 C C . ASN A 1 87 ? 4.755 -20.058 -4.948 1.00 94.25 87 ASN A C 1
ATOM 690 O O . ASN A 1 87 ? 5.865 -19.560 -5.123 1.00 94.25 87 ASN A O 1
ATOM 694 N N . SER A 1 88 ? 4.275 -21.002 -5.760 1.00 93.12 88 SER A N 1
ATOM 695 C CA . SER A 1 88 ? 5.003 -21.518 -6.925 1.00 93.12 88 SER A CA 1
ATOM 696 C C . SER A 1 88 ? 5.050 -20.535 -8.101 1.00 93.12 88 SER A C 1
ATOM 698 O O . SER A 1 88 ? 5.903 -20.666 -8.979 1.00 93.12 88 SER A O 1
ATOM 700 N N . HIS A 1 89 ? 4.159 -19.540 -8.127 1.00 96.12 89 HIS A N 1
ATOM 701 C CA . HIS A 1 89 ? 4.090 -18.562 -9.206 1.00 96.12 89 HIS A CA 1
ATOM 702 C C . HIS A 1 89 ? 5.303 -17.615 -9.203 1.00 96.12 89 HIS A C 1
ATOM 704 O O . HIS A 1 89 ? 5.700 -17.084 -8.166 1.00 96.12 89 HIS A O 1
ATOM 710 N N . GLY A 1 90 ? 5.850 -17.322 -10.386 1.00 95.75 90 GLY A N 1
ATOM 711 C CA . GLY A 1 90 ? 7.053 -16.493 -10.544 1.00 95.75 90 GLY A CA 1
ATOM 712 C C . GLY A 1 90 ? 6.931 -15.053 -10.030 1.00 95.75 90 GLY A C 1
ATOM 713 O O . GLY A 1 90 ? 7.945 -14.430 -9.759 1.00 95.75 90 GLY A O 1
ATOM 714 N N . ALA A 1 91 ? 5.714 -14.529 -9.839 1.00 94.62 91 ALA A N 1
ATOM 715 C CA . ALA A 1 91 ? 5.517 -13.184 -9.281 1.00 94.62 91 ALA A CA 1
ATOM 716 C C . ALA A 1 91 ? 5.807 -13.083 -7.775 1.00 94.62 91 ALA A C 1
ATOM 718 O O . ALA A 1 91 ? 6.110 -11.997 -7.291 1.00 94.62 91 ALA A O 1
ATOM 719 N N . VAL A 1 92 ? 5.681 -14.189 -7.034 1.00 96.00 92 VAL A N 1
ATOM 720 C CA . VAL A 1 92 ? 5.994 -14.236 -5.593 1.00 96.00 92 VAL A CA 1
ATOM 721 C C . VAL A 1 92 ? 7.327 -14.924 -5.311 1.00 96.00 92 VAL A C 1
ATOM 723 O O . VAL A 1 92 ? 7.826 -14.854 -4.191 1.00 96.00 92 VAL A O 1
ATOM 726 N N . ASN A 1 93 ? 7.906 -15.576 -6.320 1.00 95.69 93 ASN A N 1
ATOM 727 C CA . ASN A 1 93 ? 9.196 -16.239 -6.230 1.00 95.69 93 ASN A CA 1
ATOM 728 C C . ASN A 1 93 ? 10.296 -15.409 -6.912 1.00 95.69 93 ASN A C 1
ATOM 730 O O . ASN A 1 93 ? 10.028 -14.468 -7.659 1.00 95.69 93 ASN A O 1
ATOM 734 N N . ALA A 1 94 ? 11.555 -15.759 -6.661 1.00 94.25 94 ALA A N 1
ATOM 735 C CA . ALA A 1 94 ? 12.684 -15.119 -7.315 1.00 94.25 94 ALA A CA 1
ATOM 736 C C . ALA A 1 94 ? 12.608 -15.338 -8.835 1.00 94.25 94 ALA A C 1
ATOM 738 O O . ALA A 1 94 ? 12.709 -16.463 -9.325 1.00 94.25 94 ALA A O 1
ATOM 739 N N . THR A 1 95 ? 12.436 -14.249 -9.584 1.00 95.50 95 THR A N 1
ATOM 740 C CA . THR A 1 95 ? 12.521 -14.283 -11.046 1.00 95.50 95 THR A CA 1
ATOM 741 C C . THR A 1 95 ? 14.001 -14.330 -11.446 1.00 95.50 95 THR A C 1
ATOM 743 O O . THR A 1 95 ? 14.768 -13.493 -10.962 1.00 95.50 95 THR A O 1
ATOM 746 N N . PRO A 1 96 ? 14.434 -15.280 -12.299 1.00 95.19 96 PRO A N 1
ATOM 747 C CA . PRO A 1 96 ? 15.820 -15.353 -12.752 1.00 95.19 96 PRO A CA 1
ATOM 748 C C . PRO A 1 96 ? 16.289 -14.017 -13.352 1.00 95.19 96 PRO A C 1
ATOM 750 O O . PRO A 1 96 ? 15.563 -13.436 -14.166 1.00 95.19 96 PRO A O 1
ATOM 753 N N . PRO A 1 97 ? 17.475 -13.511 -12.968 1.00 96.06 97 PRO A N 1
ATOM 754 C CA . PRO A 1 97 ? 17.947 -12.220 -13.444 1.00 96.06 97 PRO A CA 1
ATOM 755 C C . PRO A 1 97 ? 18.287 -12.290 -14.934 1.00 96.06 97 PRO A C 1
ATOM 757 O O . PRO A 1 97 ? 18.900 -13.249 -15.407 1.00 96.06 97 PRO A O 1
ATOM 760 N N . ALA A 1 98 ? 17.904 -11.254 -15.679 1.00 95.88 98 ALA A N 1
ATOM 761 C CA . ALA A 1 98 ? 18.297 -11.131 -17.076 1.00 95.88 98 ALA A CA 1
ATOM 762 C C . ALA A 1 98 ? 19.813 -10.892 -17.200 1.00 95.88 98 ALA A C 1
ATOM 764 O O . ALA A 1 98 ? 20.403 -10.282 -16.306 1.00 95.88 98 ALA A O 1
ATOM 765 N N . PRO A 1 99 ? 20.450 -11.287 -18.318 1.00 95.88 99 PRO A N 1
ATOM 766 C CA . PRO A 1 99 ? 21.886 -11.087 -18.518 1.00 95.88 99 PRO A CA 1
ATOM 767 C C . PRO A 1 99 ? 22.337 -9.629 -18.362 1.00 95.88 99 PRO A C 1
ATOM 769 O O . PRO A 1 99 ? 23.371 -9.383 -17.754 1.00 95.88 99 PR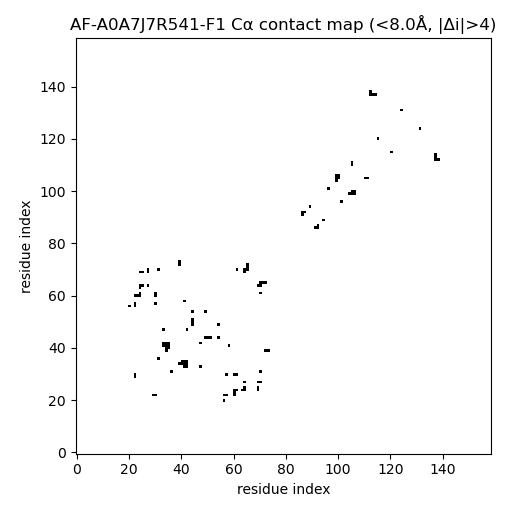O A O 1
ATOM 772 N N . THR A 1 100 ? 21.533 -8.672 -18.838 1.00 94.88 100 THR A N 1
ATOM 773 C CA . THR A 1 100 ? 21.793 -7.227 -18.696 1.00 94.88 100 THR A CA 1
ATOM 774 C C . THR A 1 100 ? 21.801 -6.780 -17.236 1.00 94.88 100 THR A C 1
ATOM 776 O O . THR A 1 100 ? 22.622 -5.966 -16.837 1.00 94.88 100 THR A O 1
ATOM 779 N N . LEU A 1 101 ? 20.934 -7.362 -16.400 1.00 94.50 101 LEU A N 1
ATOM 780 C CA . LEU A 1 101 ? 20.920 -7.082 -14.965 1.00 94.50 101 LEU A CA 1
ATOM 781 C C . LEU A 1 101 ? 22.162 -7.660 -14.269 1.00 94.50 101 LEU A C 1
ATOM 783 O O . LEU A 1 101 ? 22.661 -7.054 -13.328 1.00 94.50 101 LEU A O 1
ATOM 787 N N . VAL A 1 102 ? 22.680 -8.799 -14.743 1.00 95.62 102 VAL A N 1
ATOM 788 C CA . VAL A 1 102 ? 23.923 -9.402 -14.230 1.00 95.62 102 VAL A CA 1
ATOM 789 C C . VAL A 1 102 ? 25.158 -8.593 -14.640 1.00 95.62 102 VAL A C 1
ATOM 791 O O . VAL A 1 102 ? 26.081 -8.466 -13.840 1.00 95.62 102 VAL A O 1
ATOM 794 N N . SER A 1 103 ? 25.185 -8.031 -15.853 1.00 94.12 103 SER A N 1
ATOM 795 C CA . SER A 1 103 ? 26.286 -7.171 -16.314 1.00 94.12 103 SER A CA 1
ATOM 796 C C . SER A 1 103 ? 26.225 -5.741 -15.768 1.00 94.12 103 SER A C 1
ATOM 798 O O . SER A 1 103 ? 27.218 -5.024 -15.847 1.00 94.12 103 SER A O 1
ATOM 800 N N . GLY A 1 104 ? 25.090 -5.331 -15.192 1.00 94.12 104 GLY A N 1
ATOM 801 C CA . GLY A 1 104 ? 24.852 -3.956 -14.749 1.00 94.12 104 GLY A CA 1
ATOM 802 C C . GLY A 1 104 ? 24.492 -3.001 -15.891 1.00 94.12 104 GLY A C 1
ATOM 803 O O . GLY A 1 104 ? 24.404 -1.793 -15.674 1.00 94.12 104 GLY A O 1
ATOM 804 N N . ASP A 1 105 ? 24.260 -3.529 -17.093 1.00 94.75 105 ASP A N 1
ATOM 805 C CA . ASP A 1 105 ? 23.853 -2.742 -18.247 1.00 94.75 105 ASP A CA 1
ATOM 806 C C . ASP A 1 105 ? 22.357 -2.400 -18.190 1.00 94.75 105 ASP A C 1
ATOM 808 O O . ASP A 1 105 ? 21.535 -3.178 -17.684 1.00 94.75 105 ASP A O 1
ATOM 812 N N . PRO A 1 106 ? 21.944 -1.264 -18.778 1.00 95.69 106 PRO A N 1
ATOM 813 C CA . PRO A 1 106 ? 20.534 -0.976 -18.964 1.00 95.69 106 PRO A CA 1
ATOM 814 C C . PRO A 1 106 ? 19.848 -2.072 -19.782 1.00 95.69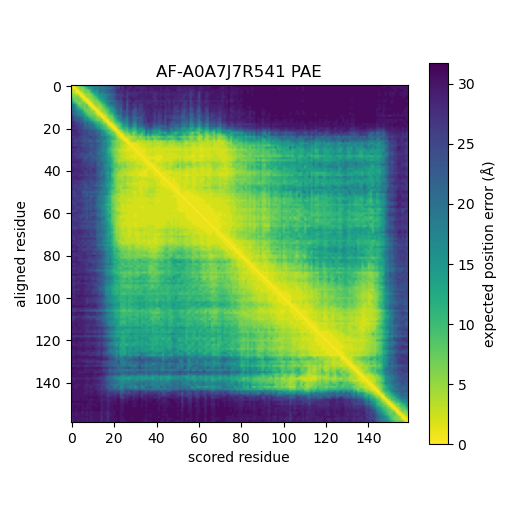 106 PRO A C 1
ATOM 816 O O . PRO A 1 106 ? 20.433 -2.672 -20.684 1.00 95.69 106 PRO A O 1
ATOM 819 N N . TRP A 1 107 ? 18.560 -2.291 -19.513 1.00 94.00 107 TRP A N 1
ATOM 820 C CA . TRP A 1 107 ? 17.783 -3.342 -20.179 1.00 94.00 107 TRP A CA 1
ATOM 821 C C . TRP A 1 107 ? 17.801 -3.236 -21.708 1.00 94.00 107 TRP A C 1
ATOM 823 O O . TRP A 1 107 ? 17.798 -4.247 -22.408 1.00 94.00 107 TRP A O 1
ATOM 833 N N . TYR A 1 108 ? 17.842 -2.008 -22.228 1.00 95.88 108 TYR A N 1
ATOM 834 C CA . TYR A 1 108 ? 17.975 -1.756 -23.652 1.00 95.88 108 TYR A CA 1
ATOM 835 C C . TYR A 1 108 ? 19.181 -0.864 -23.962 1.00 95.88 108 TYR A C 1
ATOM 837 O O . TYR A 1 108 ? 19.384 0.148 -23.288 1.00 95.88 108 TYR A O 1
ATOM 845 N N . PRO A 1 109 ? 19.914 -1.132 -25.062 1.00 94.50 109 PRO A N 1
ATOM 846 C CA . PRO A 1 109 ? 21.098 -0.353 -25.422 1.00 94.50 109 PRO A CA 1
ATOM 847 C C . PRO A 1 109 ? 20.835 1.122 -25.749 1.00 94.50 109 PRO A C 1
ATOM 849 O O . PRO A 1 109 ? 21.788 1.880 -25.878 1.00 94.50 109 PRO A O 1
ATOM 852 N N . TRP A 1 110 ? 19.586 1.519 -25.997 1.00 94.31 110 TRP A N 1
ATOM 853 C CA . TRP A 1 110 ? 19.211 2.896 -26.337 1.00 94.31 110 TRP A CA 1
ATOM 854 C C . TRP A 1 110 ? 18.865 3.749 -25.106 1.00 94.31 110 TRP A C 1
ATOM 856 O O . TRP A 1 110 ? 18.615 4.939 -25.262 1.00 94.31 110 TRP A O 1
ATOM 866 N N . TYR A 1 111 ? 18.870 3.167 -23.898 1.00 94.75 111 TYR A N 1
ATOM 867 C CA . TYR A 1 111 ? 18.803 3.934 -22.649 1.00 94.75 111 TYR A CA 1
ATOM 868 C C . TYR A 1 111 ? 20.103 4.692 -22.367 1.00 94.75 111 TYR A C 1
ATOM 870 O O . TYR A 1 111 ? 20.063 5.793 -21.826 1.00 94.75 111 TYR A O 1
ATOM 878 N N . SER A 1 112 ? 21.249 4.132 -22.754 1.00 93.00 112 SER A N 1
ATOM 879 C CA . SER A 1 112 ? 22.536 4.821 -22.670 1.00 93.00 112 SER A CA 1
ATOM 880 C C . SER A 1 112 ? 22.642 5.895 -23.751 1.00 93.00 112 SER A C 1
ATOM 882 O O . SER A 1 112 ? 22.285 5.653 -24.908 1.00 93.00 112 SER A O 1
ATOM 884 N N . TRP A 1 113 ? 23.196 7.057 -23.398 1.00 93.50 113 TRP A N 1
ATOM 885 C CA . TRP A 1 113 ? 23.519 8.090 -24.379 1.00 93.50 113 TRP A CA 1
ATOM 886 C C . TRP A 1 113 ? 24.518 7.558 -25.410 1.00 93.50 113 TRP A C 1
ATOM 888 O O . TRP A 1 113 ? 25.549 6.981 -25.062 1.00 93.50 113 TRP A O 1
ATOM 898 N N . LYS A 1 114 ? 24.213 7.765 -26.692 1.00 93.62 114 LYS A N 1
ATOM 899 C CA . LYS A 1 114 ? 25.086 7.407 -27.812 1.00 93.62 114 LYS A CA 1
ATOM 900 C C . LYS A 1 114 ? 25.240 8.613 -28.714 1.00 93.62 114 LYS A C 1
ATOM 902 O O . LYS A 1 114 ? 24.243 9.110 -29.229 1.00 93.62 114 LYS A O 1
ATOM 907 N N . GLN A 1 115 ? 26.481 9.039 -28.935 1.00 93.88 115 GLN A N 1
ATOM 908 C CA . GLN A 1 115 ? 26.778 10.140 -29.843 1.00 93.88 115 GLN A CA 1
ATOM 909 C C . GLN A 1 115 ? 26.475 9.720 -31.293 1.00 93.88 115 GLN A C 1
ATOM 911 O O . GLN A 1 115 ? 27.103 8.776 -31.786 1.00 93.88 115 GLN A O 1
ATOM 916 N N . PRO A 1 116 ? 25.538 10.388 -31.992 1.00 94.88 116 PRO A N 1
ATOM 917 C CA . PRO A 1 116 ? 25.262 10.099 -33.395 1.00 94.88 116 PRO A CA 1
ATOM 918 C C . PRO A 1 116 ? 26.446 10.476 -34.300 1.00 94.88 116 PRO A C 1
ATOM 920 O O . PRO A 1 116 ? 27.251 11.341 -33.943 1.00 94.88 116 PRO A O 1
ATOM 923 N N . PRO A 1 117 ? 26.562 9.874 -35.496 1.00 95.94 117 PRO A N 1
ATOM 924 C CA . PRO A 1 117 ? 27.636 10.198 -36.423 1.00 95.94 117 PRO A CA 1
ATOM 925 C C . PRO A 1 117 ? 27.512 11.631 -36.955 1.00 95.94 117 PRO A C 1
ATOM 927 O O . PRO A 1 117 ? 26.430 12.106 -37.306 1.00 95.94 117 PRO A O 1
ATOM 930 N N . GLU A 1 118 ? 28.656 12.289 -37.137 1.00 94.94 118 GLU A N 1
ATOM 931 C CA . GLU A 1 118 ? 28.735 13.706 -37.522 1.00 94.94 118 GLU A CA 1
ATOM 932 C C . GLU A 1 118 ? 28.026 14.028 -38.848 1.00 94.94 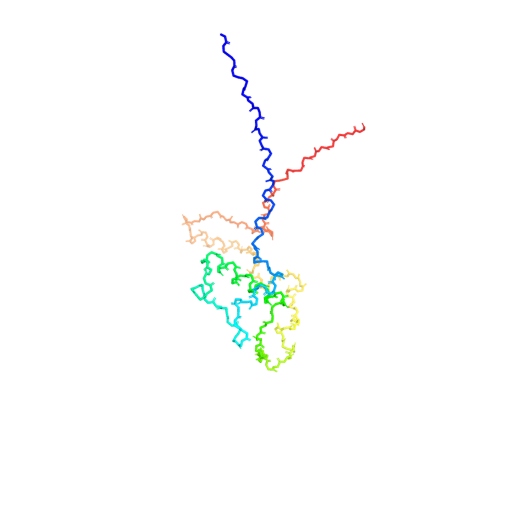118 GLU A C 1
ATOM 934 O O . GLU A 1 118 ? 27.494 15.120 -39.050 1.00 94.94 118 GLU A O 1
ATOM 939 N N . ARG A 1 119 ? 27.954 13.052 -39.761 1.00 96.19 119 ARG A N 1
ATOM 940 C CA . ARG A 1 119 ? 27.219 13.177 -41.028 1.00 96.19 119 ARG A CA 1
ATOM 941 C C . ARG A 1 119 ? 25.720 13.405 -40.811 1.00 96.19 119 ARG A C 1
ATOM 943 O O . ARG A 1 119 ? 25.096 14.143 -41.576 1.00 96.19 119 ARG A O 1
ATOM 950 N N . GLU A 1 120 ? 25.134 12.749 -39.814 1.00 94.81 120 GLU A N 1
ATOM 951 C CA . GLU A 1 120 ? 23.714 12.885 -39.481 1.00 94.81 120 GLU A CA 1
ATOM 952 C C . GLU A 1 120 ? 23.453 14.187 -38.733 1.00 94.81 120 GLU A C 1
ATOM 954 O O . GLU A 1 120 ? 22.505 14.895 -39.079 1.00 94.81 120 GLU A O 1
ATOM 959 N N . LEU A 1 121 ? 24.353 14.561 -37.817 1.00 93.56 121 LEU A N 1
ATOM 960 C CA . LEU A 1 121 ? 24.323 15.867 -37.156 1.00 93.56 121 LEU A CA 1
ATOM 961 C C . LEU A 1 121 ? 24.392 16.996 -38.190 1.00 93.56 121 LEU A C 1
ATOM 963 O O . LEU A 1 121 ? 23.521 17.858 -38.224 1.00 93.56 121 LEU A O 1
ATOM 967 N N . SER A 1 122 ? 25.326 16.928 -39.140 1.00 93.75 122 SER A N 1
ATOM 968 C CA . SER A 1 122 ? 25.444 17.895 -40.241 1.00 93.75 122 SER A CA 1
ATOM 969 C C . SER A 1 122 ? 24.168 17.999 -41.086 1.00 93.75 122 SER A C 1
ATOM 971 O O . SER A 1 122 ? 23.750 19.094 -41.469 1.00 93.75 122 SER A O 1
ATOM 973 N N . ARG A 1 123 ? 23.512 16.865 -41.371 1.00 95.62 123 ARG A N 1
ATOM 974 C CA . ARG A 1 123 ? 22.227 16.845 -42.088 1.00 95.62 123 ARG A CA 1
ATOM 975 C C . ARG A 1 123 ? 21.137 17.568 -41.287 1.00 95.62 123 ARG A C 1
ATOM 977 O O . ARG A 1 123 ? 20.385 18.335 -41.885 1.00 95.62 123 ARG A O 1
ATOM 984 N N . LEU A 1 124 ? 21.077 17.348 -39.972 1.00 94.69 124 LEU A N 1
ATOM 985 C CA . LEU A 1 124 ? 20.142 17.999 -39.048 1.00 94.69 124 LEU A CA 1
ATOM 986 C C . LEU A 1 124 ? 20.403 19.506 -38.916 1.00 94.69 124 LEU A C 1
ATOM 988 O O . LEU A 1 124 ? 19.461 20.283 -39.050 1.00 94.69 124 LEU A O 1
ATOM 992 N N . ARG A 1 125 ? 21.665 19.934 -38.761 1.00 93.75 125 ARG A N 1
ATOM 993 C CA . ARG A 1 125 ? 22.046 21.361 -38.709 1.00 93.75 125 ARG A CA 1
ATOM 994 C C . ARG A 1 125 ? 21.616 22.110 -39.966 1.00 93.75 125 ARG A C 1
ATOM 996 O O . ARG A 1 125 ? 21.153 23.243 -39.888 1.00 93.75 125 ARG A O 1
ATOM 1003 N N . ARG A 1 126 ? 21.726 21.459 -41.129 1.00 94.75 126 ARG A N 1
ATOM 1004 C CA . ARG A 1 126 ? 21.240 22.012 -42.399 1.00 94.75 126 ARG A CA 1
ATOM 1005 C C . ARG A 1 126 ? 19.712 22.071 -42.462 1.00 94.75 126 ARG A C 1
ATOM 1007 O O . ARG A 1 126 ? 19.179 23.038 -42.991 1.00 94.75 126 ARG A O 1
ATOM 1014 N N . LEU A 1 127 ? 19.020 21.045 -41.960 1.00 95.81 127 LEU A N 1
ATOM 1015 C CA . LEU A 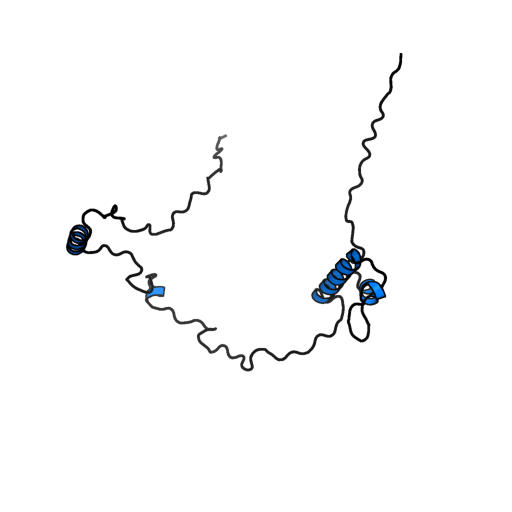1 127 ? 17.555 20.965 -41.991 1.00 95.81 127 LEU A CA 1
ATOM 1016 C C . LEU A 1 127 ? 16.896 22.016 -41.087 1.00 95.81 127 LEU A C 1
ATOM 1018 O O . LEU A 1 127 ? 15.896 22.609 -41.474 1.00 95.81 127 LEU A O 1
ATOM 1022 N N . TYR A 1 128 ? 17.477 22.261 -39.914 1.00 94.50 128 TYR A N 1
ATOM 1023 C CA . TYR A 1 128 ? 16.947 23.169 -38.893 1.00 94.50 128 TYR A CA 1
ATOM 1024 C C . TYR A 1 128 ? 17.748 24.477 -38.777 1.00 94.50 128 TYR A C 1
ATOM 1026 O O . TYR A 1 128 ? 17.773 25.119 -37.724 1.00 94.50 128 TYR A O 1
ATOM 1034 N N . HIS A 1 129 ? 18.415 24.884 -39.859 1.00 91.19 129 HIS A N 1
ATOM 1035 C CA . HIS A 1 129 ? 19.225 26.099 -39.893 1.00 91.19 129 HIS A CA 1
ATOM 1036 C C . HIS A 1 129 ? 18.409 27.330 -39.447 1.00 91.19 129 HIS A C 1
ATOM 1038 O O . HIS A 1 129 ? 17.341 27.601 -39.990 1.00 91.19 129 HIS A O 1
ATOM 1044 N N . GLY A 1 130 ? 18.924 28.092 -38.476 1.00 91.19 130 GLY A N 1
ATOM 1045 C CA . GLY A 1 130 ? 18.269 29.285 -37.914 1.00 91.19 130 GLY A CA 1
ATOM 1046 C C . GLY A 1 130 ? 17.430 29.045 -36.650 1.00 91.19 130 GLY A C 1
ATOM 1047 O O . GLY A 1 130 ? 17.096 30.012 -35.971 1.00 91.19 130 GLY A O 1
ATOM 1048 N N . HIS A 1 131 ? 17.149 27.785 -36.290 1.00 92.69 131 HIS A N 1
ATOM 1049 C CA . HIS A 1 131 ? 16.390 27.410 -35.084 1.00 92.69 131 HIS A CA 1
ATOM 1050 C C . HIS A 1 131 ? 17.118 26.379 -34.199 1.00 92.69 131 HIS A C 1
ATOM 1052 O O . HIS A 1 131 ? 16.480 25.658 -33.433 1.00 92.69 131 HIS A O 1
ATOM 1058 N N . LEU A 1 132 ? 18.446 26.277 -34.310 1.00 92.38 132 LEU A N 1
ATOM 1059 C CA . LEU A 1 132 ? 19.239 25.343 -33.510 1.00 92.38 132 LEU A CA 1
ATOM 1060 C C . LEU A 1 132 ? 19.590 25.916 -32.130 1.00 92.38 132 LEU A C 1
ATOM 1062 O O . LEU A 1 132 ? 19.931 27.091 -32.012 1.00 92.38 132 LEU A O 1
ATOM 1066 N N . LEU A 1 133 ? 19.555 25.057 -31.111 1.00 91.50 133 LEU A N 1
ATOM 1067 C CA . LEU A 1 133 ? 20.103 25.322 -29.777 1.00 91.50 133 LEU A CA 1
ATOM 1068 C C . LEU A 1 133 ? 21.538 24.783 -29.665 1.00 91.50 133 LEU A C 1
ATOM 1070 O O . LEU A 1 133 ? 22.007 24.066 -30.551 1.00 91.50 133 LEU A O 1
ATOM 1074 N N . GLU A 1 134 ? 22.222 25.128 -28.573 1.00 85.88 134 GLU A N 1
ATOM 1075 C CA . GLU A 1 134 ? 23.547 24.591 -28.247 1.00 85.88 134 GLU A CA 1
ATOM 1076 C C . GLU A 1 134 ? 23.491 23.067 -28.039 1.00 85.88 134 GLU A C 1
ATOM 1078 O O . GLU A 1 134 ? 22.569 22.539 -27.411 1.00 85.88 134 GLU A O 1
ATOM 1083 N N . GLU A 1 135 ? 24.470 22.349 -28.596 1.00 84.50 135 GLU A N 1
ATOM 1084 C CA . GLU A 1 135 ? 24.540 20.892 -28.489 1.00 84.50 135 GLU A CA 1
ATOM 1085 C C . GLU A 1 135 ? 24.910 20.484 -27.061 1.00 84.50 135 GLU A C 1
ATOM 1087 O O . GLU A 1 135 ? 25.945 20.877 -26.528 1.00 84.50 135 GLU A O 1
ATOM 1092 N N . SER A 1 136 ? 24.058 19.674 -26.436 1.00 83.69 136 SER A N 1
ATOM 1093 C CA . SER A 1 136 ? 24.332 19.115 -25.113 1.00 83.69 136 SER A CA 1
ATOM 1094 C C . SER A 1 136 ? 25.209 17.867 -25.236 1.00 83.69 136 SER A C 1
ATOM 1096 O O . SER A 1 136 ? 24.944 16.997 -26.068 1.00 83.69 136 SER A O 1
ATOM 1098 N N . GLY A 1 137 ? 26.253 17.786 -24.408 1.00 85.31 137 GLY A N 1
ATOM 1099 C CA . GLY A 1 137 ? 27.115 16.608 -24.293 1.00 85.31 137 GLY A CA 1
ATOM 1100 C C . GLY A 1 137 ? 26.428 15.419 -23.604 1.00 85.31 137 GLY A C 1
ATOM 1101 O O . GLY A 1 137 ? 25.239 15.494 -23.280 1.00 85.31 137 GLY A O 1
ATOM 1102 N N . PRO A 1 138 ? 27.162 14.314 -23.357 1.00 91.44 138 PRO A N 1
ATOM 1103 C CA . PRO A 1 138 ? 26.624 13.194 -22.596 1.00 91.44 138 PRO A CA 1
ATOM 1104 C C . PRO A 1 138 ? 26.096 13.672 -21.233 1.00 91.44 138 PRO A C 1
ATOM 1106 O O . PRO A 1 138 ? 26.760 14.481 -20.576 1.00 91.44 138 PRO A O 1
ATOM 1109 N N . PRO A 1 139 ? 24.917 13.192 -20.798 1.00 90.81 139 PRO A N 1
ATOM 1110 C CA . PRO A 1 139 ? 24.404 13.514 -19.477 1.00 90.81 139 PRO A CA 1
ATOM 1111 C C . PRO A 1 139 ? 25.358 12.974 -18.397 1.00 90.81 139 PRO A C 1
ATOM 1113 O O . PRO A 1 139 ? 26.033 11.967 -18.631 1.00 90.81 139 PRO A O 1
ATOM 1116 N N . PRO A 1 140 ? 25.428 13.619 -17.219 1.00 89.94 140 PRO A N 1
ATOM 1117 C CA . PRO A 1 140 ? 26.255 13.129 -16.122 1.00 89.94 140 PRO A CA 1
ATOM 1118 C C . PRO A 1 140 ? 25.813 11.716 -15.705 1.00 89.94 140 PRO A C 1
ATOM 1120 O O . PRO A 1 140 ? 24.617 11.435 -15.631 1.00 89.94 140 PRO A O 1
ATOM 1123 N N . GLU A 1 141 ? 26.778 10.828 -15.443 1.00 84.19 141 GLU A N 1
ATOM 1124 C CA . GLU A 1 141 ? 26.522 9.411 -15.120 1.00 84.19 141 GLU A CA 1
ATOM 1125 C C . GLU A 1 141 ? 25.754 9.223 -13.806 1.00 84.19 141 GLU A C 1
ATOM 1127 O O . GLU A 1 141 ? 25.007 8.259 -13.641 1.00 84.19 141 GLU A O 1
ATOM 1132 N N . SER A 1 142 ? 25.910 10.163 -12.878 1.00 86.75 142 SER A N 1
ATOM 1133 C CA . SER A 1 142 ? 25.152 10.232 -11.639 1.00 86.75 142 SER A CA 1
ATOM 1134 C C . SER A 1 142 ? 24.405 11.555 -11.551 1.00 86.75 142 SER A C 1
ATOM 1136 O O . SER A 1 142 ? 24.825 12.586 -12.086 1.00 86.75 142 SER A O 1
ATOM 1138 N N . MET A 1 143 ? 23.272 11.531 -10.853 1.00 85.06 143 MET A N 1
ATOM 1139 C CA . MET A 1 143 ? 22.583 12.765 -10.504 1.00 85.06 143 MET A CA 1
ATOM 1140 C C . MET A 1 143 ? 23.531 13.628 -9.665 1.00 85.06 143 MET A C 1
ATOM 1142 O O . MET A 1 143 ? 24.065 13.120 -8.675 1.00 85.06 143 MET A O 1
ATOM 1146 N N . PRO A 1 144 ? 23.751 14.904 -10.027 1.00 81.25 144 PRO A N 1
ATOM 1147 C CA . PRO A 1 144 ? 24.599 15.777 -9.238 1.00 81.25 144 PRO A CA 1
ATOM 1148 C C . PRO A 1 144 ? 23.983 15.928 -7.848 1.00 81.25 144 PRO A C 1
ATOM 1150 O O . PRO A 1 144 ? 22.885 16.465 -7.687 1.00 81.25 144 PRO A O 1
ATOM 1153 N N . GLU A 1 145 ? 24.687 15.416 -6.844 1.00 77.19 145 GLU A N 1
ATOM 1154 C CA . GLU A 1 145 ? 24.314 15.593 -5.452 1.00 77.19 145 GLU A CA 1
ATOM 1155 C C . GLU A 1 145 ? 24.557 17.059 -5.099 1.00 77.19 145 GLU A C 1
ATOM 1157 O O . GLU A 1 145 ? 25.691 17.543 -5.099 1.00 77.19 145 GLU A O 1
ATOM 1162 N N . ALA A 1 146 ? 23.476 17.806 -4.869 1.00 66.38 146 ALA A N 1
ATOM 1163 C CA . ALA A 1 146 ? 23.589 19.152 -4.337 1.00 66.38 146 ALA A CA 1
ATOM 1164 C C . ALA A 1 146 ? 24.270 19.026 -2.976 1.00 66.38 146 ALA A C 1
ATOM 1166 O O . ALA A 1 146 ? 23.681 18.455 -2.060 1.00 66.38 146 ALA A O 1
ATOM 1167 N N . ALA A 1 147 ? 25.511 19.508 -2.870 1.00 58.72 147 ALA A N 1
ATOM 1168 C CA . ALA A 1 147 ? 26.267 19.491 -1.630 1.00 58.72 147 ALA A CA 1
ATOM 1169 C C . ALA A 1 147 ? 25.393 20.077 -0.514 1.00 58.72 147 ALA A C 1
ATOM 1171 O O . ALA A 1 147 ? 25.179 21.290 -0.443 1.00 58.72 147 ALA A O 1
ATOM 1172 N N . LEU A 1 148 ? 24.857 19.205 0.344 1.00 52.78 148 LEU A N 1
ATOM 1173 C CA . LEU A 1 148 ? 24.330 19.610 1.632 1.00 52.78 148 LEU A CA 1
ATOM 1174 C C . LEU A 1 148 ? 25.504 20.279 2.332 1.00 52.78 148 LEU A C 1
ATOM 1176 O O . LEU A 1 148 ? 26.510 19.632 2.614 1.00 52.78 148 LEU A O 1
ATOM 1180 N N . ALA A 1 149 ? 25.400 21.598 2.482 1.00 43.53 149 ALA A N 1
ATOM 1181 C CA . ALA A 1 149 ? 26.437 22.460 3.010 1.00 43.53 149 ALA A CA 1
ATOM 1182 C C . ALA A 1 149 ? 27.085 21.816 4.241 1.00 43.53 149 ALA A C 1
ATOM 1184 O O . ALA A 1 149 ? 26.458 21.673 5.293 1.00 43.53 149 ALA A O 1
ATOM 1185 N N . ALA A 1 150 ? 28.345 21.418 4.077 1.00 41.34 150 ALA A N 1
ATOM 1186 C CA . ALA A 1 150 ? 29.217 20.980 5.145 1.00 41.34 150 ALA A CA 1
ATOM 1187 C C . ALA A 1 150 ? 29.496 22.177 6.065 1.00 41.34 150 ALA A C 1
ATOM 1189 O O . ALA A 1 150 ? 30.492 22.876 5.923 1.00 41.34 150 ALA A O 1
ATOM 1190 N N . GLY A 1 151 ? 28.583 22.424 7.001 1.00 50.91 151 GLY A N 1
ATOM 1191 C CA . GLY A 1 151 ? 28.878 23.072 8.271 1.00 50.91 151 GLY A CA 1
ATOM 1192 C C . GLY A 1 151 ? 29.349 22.006 9.253 1.00 50.91 151 GLY A C 1
ATOM 1193 O O . GLY A 1 151 ? 28.608 21.615 10.148 1.00 50.91 151 GLY A O 1
ATOM 1194 N N . ALA A 1 152 ? 30.546 21.473 9.031 1.00 42.00 152 ALA A N 1
ATOM 1195 C CA . ALA A 1 152 ? 31.282 20.720 10.034 1.00 42.00 152 ALA A CA 1
ATOM 1196 C C . ALA A 1 152 ? 32.616 21.440 10.189 1.00 42.00 152 ALA A C 1
ATOM 1198 O O . ALA A 1 152 ? 33.569 21.177 9.457 1.00 42.00 152 ALA A O 1
ATOM 1199 N N . ASP A 1 153 ? 32.611 22.427 11.084 1.00 39.53 153 ASP A N 1
ATOM 1200 C CA . ASP A 1 153 ? 33.780 23.204 11.456 1.00 39.53 153 ASP A CA 1
ATOM 1201 C C . ASP A 1 153 ? 34.922 22.260 11.836 1.00 39.53 153 ASP A C 1
ATOM 1203 O O . ASP A 1 153 ? 34.888 21.534 12.831 1.00 39.53 153 ASP A O 1
ATOM 1207 N N . THR A 1 154 ? 35.959 22.290 11.012 1.00 41.06 154 THR A N 1
ATOM 1208 C CA . THR A 1 154 ? 37.303 21.877 11.377 1.00 41.06 154 THR A CA 1
ATOM 1209 C C . THR A 1 154 ? 37.811 22.821 12.463 1.00 41.06 154 THR A C 1
ATOM 1211 O O . THR A 1 154 ? 38.291 23.911 12.164 1.00 41.06 154 THR A O 1
ATOM 1214 N N . SER A 1 155 ? 37.734 22.405 13.724 1.00 35.84 155 SER A N 1
ATOM 1215 C CA . SER A 1 155 ? 38.579 22.950 14.788 1.00 35.84 155 SER A CA 1
ATOM 1216 C C . SER A 1 155 ? 39.549 21.868 15.251 1.00 35.84 155 SER A C 1
ATOM 1218 O O . SER A 1 155 ? 39.275 21.103 16.174 1.00 35.84 155 SER A O 1
ATOM 1220 N N . SER A 1 156 ? 40.681 21.795 14.562 1.00 46.00 156 SER A N 1
ATOM 1221 C CA . SER A 1 156 ? 41.923 21.229 15.077 1.00 46.00 156 SER A CA 1
ATOM 1222 C C . SER A 1 156 ? 42.760 22.368 15.661 1.00 46.00 156 SER A C 1
ATOM 1224 O O . SER A 1 156 ? 43.093 23.288 14.921 1.00 46.00 156 SER A O 1
ATOM 1226 N N . GLU A 1 157 ? 43.134 22.287 16.937 1.00 33.97 157 GLU A N 1
ATOM 1227 C CA . GLU A 1 157 ? 44.323 22.956 17.487 1.00 33.97 157 GLU A CA 1
ATOM 1228 C C . GLU A 1 157 ? 45.030 21.986 18.459 1.00 33.97 157 GLU A C 1
ATOM 1230 O O . GLU A 1 157 ? 44.340 21.182 19.100 1.00 33.97 157 GLU A O 1
ATOM 1235 N N . PRO A 1 158 ? 46.376 21.990 18.532 1.00 54.59 158 PRO A N 1
ATOM 1236 C CA . PRO A 1 158 ? 47.174 20.939 19.158 1.00 54.59 158 PRO A CA 1
ATOM 1237 C C . PRO A 1 158 ? 47.805 21.330 20.513 1.00 54.59 158 PRO A C 1
ATOM 1239 O O . PRO A 1 158 ? 48.041 22.502 20.781 1.00 54.59 158 PRO A O 1
ATOM 1242 N N . LEU A 1 159 ? 48.180 20.274 21.258 1.00 42.91 159 LEU A N 1
ATOM 1243 C CA . LEU A 1 159 ? 49.025 20.177 22.472 1.00 42.91 159 LEU A CA 1
ATOM 1244 C C . LEU A 1 159 ? 48.467 20.708 23.804 1.00 42.91 159 LEU A C 1
ATOM 1246 O O . LEU A 1 159 ? 48.489 21.929 24.055 1.00 42.91 159 LEU A O 1
#

Secondary structure (DSSP, 8-state):
---------------------S--TT-HHHHHTTB-TTT-PBPPHHHHT--HHHHHHHHHHHHHHHHTT-S---------S-S-----STTTS-PPPPHHHHHT--SSTTSS--PPPHHHHHHHHHHTTTSPPPPP-PPPSS-----------------

Sequence (159 aa):
MAAPVVNKLLRRLPNLSSFRSAYGVQNVKLLQQFVCAHTGIIFHAPYTGVCMKQHKKLTQAIQKARDHGLLSYHIPQVEPRDLDFSNSHGAVNATPPAPTLVSGDPWYPWYSWKQPPERELSRLRRLYHGHLLEESGPPPESMPEAALAAGADTSSEPL

Mean predicted aligned error: 14.95 Å

Organism: Pipistrellus kuhlii (NCBI:txid59472)

Solvent-accessible surface area (backbone atoms only — not comparable to full-atom values): 11107 Å² total; per-residue (Å²): 140,88,80,84,84,80,76,89,73,84,69,79,75,77,76,87,73,68,89,67,60,85,65,42,53,84,42,46,78,64,55,51,74,50,31,42,91,86,77,64,47,69,64,53,44,84,81,72,69,47,55,69,75,55,41,53,49,43,54,52,24,49,51,52,13,42,78,69,68,68,42,90,68,92,74,81,91,74,80,73,94,64,94,71,90,75,66,82,50,61,90,79,37,90,65,83,78,51,71,37,66,74,72,71,45,65,93,46,82,79,77,54,88,72,87,75,59,66,73,57,52,52,53,48,53,64,74,43,63,96,74,73,77,84,86,79,74,82,75,74,95,58,82,81,74,76,76,74,78,83,84,68,82,85,82,84,84,83,136

Foldseek 3Di:
DDDDPDDDPPPDDPDPPDPPLPLALQPQVVLVVQADPPQRDGDDCVVVVDDPVNVVVSVVSNVVNVVVVNHDDDDDDDDDPDPDPDCPDCVNDPDDDDPCVVVVHPPDPVVADDDDDVVVVVVVCVVCPPNDDDDDDGDDPDDPDPPPDPPPDPDDDDD

Radius of gyration: 36.38 Å; Cα contacts (8 Å, |Δi|>4): 65; chains: 1; bounding box: 78×82×94 Å

InterPro domains:
  IPR001648 Small ribosomal subunit protein bS18 [PF01084] (27-71)
  IPR036870 Small ribosomal subunit protein bS18 superfamily [G3DSA:4.10.640.10] (26-75)
  IPR036870 Small ribosomal subunit protein bS18 superfamily [SSF46911] (26-78)
  IPR040054 Small ribosomal subunit protein mS40 [PTHR13329] (25-139)